Protein AF-A0A7C6FPA2-F1 (afdb_monomer_lite)

Structure (mmCIF, N/CA/C/O backbone):
data_AF-A0A7C6FPA2-F1
#
_entry.id   AF-A0A7C6FPA2-F1
#
loop_
_atom_site.group_PDB
_atom_site.id
_atom_site.type_symbol
_atom_site.label_atom_id
_atom_site.label_alt_id
_atom_site.label_comp_id
_atom_site.label_asym_id
_atom_site.label_entity_id
_atom_site.label_seq_id
_atom_site.pdbx_PDB_ins_code
_atom_site.Cartn_x
_atom_site.Cartn_y
_atom_site.Cartn_z
_atom_site.occupancy
_atom_site.B_iso_or_equiv
_atom_site.auth_seq_id
_atom_site.auth_comp_id
_atom_site.auth_asym_id
_atom_site.auth_atom_id
_atom_site.pdbx_PDB_model_num
ATOM 1 N N . GLU A 1 1 ? 16.994 -14.559 -13.526 1.00 67.81 1 GLU A N 1
ATOM 2 C CA . GLU A 1 1 ? 16.889 -13.304 -12.761 1.00 67.81 1 GLU A CA 1
ATOM 3 C C . GLU A 1 1 ? 15.439 -12.829 -12.777 1.00 67.81 1 GLU A C 1
ATOM 5 O O . GLU A 1 1 ? 14.861 -12.767 -13.852 1.00 67.81 1 GLU A O 1
ATOM 10 N N . ALA A 1 2 ? 14.824 -12.536 -11.627 1.00 75.44 2 ALA A N 1
ATOM 11 C CA . ALA A 1 2 ? 13.416 -12.112 -11.579 1.00 75.44 2 ALA A CA 1
ATOM 12 C C . ALA A 1 2 ? 13.175 -10.781 -12.326 1.00 75.44 2 ALA A C 1
ATOM 14 O O . ALA A 1 2 ? 12.199 -10.657 -13.061 1.00 75.44 2 ALA A O 1
ATOM 15 N N . HIS A 1 3 ? 14.108 -9.828 -12.217 1.00 81.75 3 HIS A N 1
ATOM 16 C CA . HIS A 1 3 ? 13.994 -8.510 -12.854 1.00 81.75 3 HIS A CA 1
ATOM 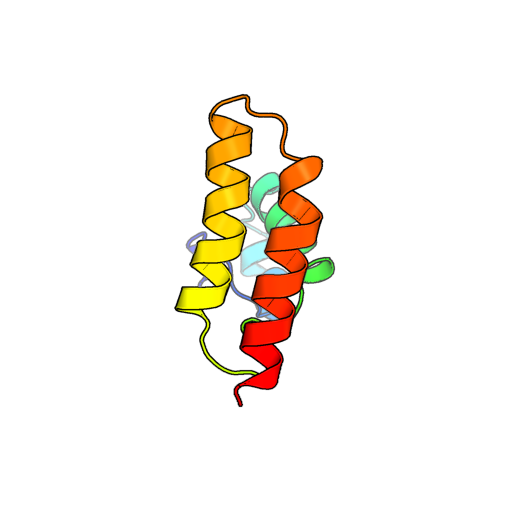17 C C . HIS A 1 3 ? 14.061 -8.556 -14.383 1.00 81.75 3 HIS A C 1
ATOM 19 O O . HIS A 1 3 ? 13.325 -7.819 -15.027 1.00 81.75 3 HIS A O 1
ATOM 25 N N . LEU A 1 4 ? 14.843 -9.475 -14.969 1.00 82.88 4 LEU A N 1
ATOM 26 C CA . LEU A 1 4 ? 14.848 -9.701 -16.425 1.00 82.88 4 LEU A CA 1
ATOM 27 C C . LEU A 1 4 ? 13.503 -10.244 -16.939 1.00 82.88 4 LEU A C 1
ATOM 29 O O . LEU A 1 4 ? 13.165 -10.073 -18.104 1.00 82.88 4 LEU A O 1
ATOM 33 N N . ALA A 1 5 ? 12.714 -10.878 -16.067 1.00 84.56 5 ALA A N 1
ATOM 34 C CA . ALA A 1 5 ? 11.349 -11.307 -16.362 1.00 84.56 5 ALA A CA 1
ATOM 35 C C . ALA A 1 5 ? 10.291 -10.242 -16.000 1.00 84.56 5 ALA A C 1
ATOM 37 O O . ALA A 1 5 ? 9.100 -10.550 -15.993 1.00 84.56 5 ALA A O 1
ATOM 38 N N . GLY A 1 6 ? 10.702 -9.016 -15.650 1.00 82.00 6 GLY A N 1
ATOM 39 C CA . GLY A 1 6 ? 9.798 -7.942 -15.223 1.00 82.00 6 GLY A CA 1
ATOM 40 C C . GLY A 1 6 ? 9.159 -8.173 -13.851 1.00 82.00 6 GLY A C 1
ATOM 41 O O . GLY A 1 6 ? 8.127 -7.584 -13.540 1.00 82.00 6 GLY A O 1
ATOM 42 N N . ILE A 1 7 ? 9.735 -9.051 -13.023 1.00 85.50 7 ILE A N 1
ATOM 43 C CA . ILE A 1 7 ? 9.225 -9.338 -11.681 1.00 85.50 7 ILE A CA 1
ATOM 44 C C . ILE A 1 7 ? 9.984 -8.459 -10.679 1.00 85.50 7 ILE A C 1
ATOM 46 O O . ILE A 1 7 ? 11.195 -8.646 -10.514 1.00 85.50 7 ILE A O 1
ATOM 50 N N . PRO A 1 8 ? 9.304 -7.532 -9.979 1.00 84.62 8 PRO A N 1
ATOM 51 C CA . PRO A 1 8 ? 9.940 -6.691 -8.976 1.00 84.62 8 PRO A CA 1
ATOM 52 C C . PRO A 1 8 ? 10.374 -7.553 -7.781 1.00 84.62 8 PRO A C 1
ATOM 54 O O . PRO A 1 8 ? 9.666 -8.464 -7.351 1.00 84.62 8 PRO A O 1
ATOM 57 N N . SER A 1 9 ? 11.562 -7.285 -7.245 1.00 84.19 9 SER A N 1
ATOM 58 C CA . SER A 1 9 ? 12.140 -8.024 -6.119 1.00 84.19 9 SER A CA 1
ATOM 59 C C . SER A 1 9 ? 13.007 -7.098 -5.262 1.00 84.19 9 SER A C 1
ATOM 61 O O . SER A 1 9 ? 13.723 -6.265 -5.826 1.00 84.19 9 SER A O 1
ATOM 63 N N . PRO A 1 10 ? 13.013 -7.271 -3.925 1.00 79.75 10 PRO A N 1
ATOM 64 C CA . PRO A 1 10 ? 13.731 -6.397 -2.992 1.00 79.75 10 PRO A CA 1
ATOM 65 C C . PRO A 1 10 ? 15.259 -6.581 -3.012 1.00 79.75 10 PRO A C 1
ATOM 67 O O . PRO A 1 10 ? 15.972 -6.012 -2.191 1.00 79.75 10 PRO A O 1
ATOM 70 N N . ARG A 1 11 ? 15.801 -7.425 -3.898 1.00 86.50 11 ARG A N 1
ATOM 71 C CA . ARG A 1 11 ? 17.244 -7.673 -3.980 1.00 86.50 11 ARG A CA 1
ATOM 72 C C . ARG A 1 11 ? 17.938 -6.563 -4.773 1.00 86.50 11 ARG A C 1
ATOM 74 O O . ARG A 1 11 ? 18.015 -6.651 -5.996 1.00 86.50 11 ARG A O 1
ATOM 81 N N . ASN A 1 12 ? 18.518 -5.593 -4.067 1.00 83.38 12 ASN A N 1
ATOM 82 C CA . ASN A 1 12 ? 19.260 -4.467 -4.659 1.00 83.38 12 ASN A CA 1
ATOM 83 C C . ASN A 1 12 ? 20.299 -4.903 -5.701 1.00 83.38 12 ASN A C 1
ATOM 85 O O . ASN A 1 12 ? 20.285 -4.414 -6.823 1.00 83.38 12 ASN A O 1
ATOM 89 N N . SER A 1 13 ? 21.119 -5.909 -5.384 1.00 87.25 13 SER A N 1
ATOM 90 C CA . SER A 1 13 ? 22.196 -6.357 -6.279 1.00 87.25 13 SER A CA 1
ATOM 91 C C . SER A 1 13 ? 21.732 -6.902 -7.633 1.00 87.25 13 SER A C 1
ATOM 93 O O . SER A 1 13 ? 22.540 -7.033 -8.547 1.00 87.25 13 SER A O 1
ATOM 95 N N . SER A 1 14 ? 20.451 -7.243 -7.792 1.00 87.06 14 SER A N 1
ATOM 96 C CA . SER A 1 14 ? 19.917 -7.659 -9.091 1.00 87.06 14 SER A CA 1
ATOM 97 C C . SER A 1 14 ? 19.561 -6.470 -9.991 1.00 87.06 14 SER A C 1
ATOM 99 O O . SER A 1 14 ? 19.750 -6.578 -11.202 1.00 87.06 14 SER A O 1
ATOM 101 N N . TRP A 1 15 ? 19.175 -5.328 -9.412 1.00 87.38 15 TRP A N 1
ATOM 102 C CA . TRP A 1 15 ? 18.953 -4.066 -10.133 1.00 87.38 15 TRP A CA 1
ATOM 103 C C . TRP A 1 15 ? 20.261 -3.425 -10.622 1.00 87.38 15 TRP A C 1
ATOM 105 O O . TRP A 1 15 ? 20.273 -2.719 -11.622 1.00 87.38 15 TRP A O 1
ATOM 115 N N . GLU A 1 16 ? 21.373 -3.700 -9.941 1.00 87.69 16 GLU A N 1
ATOM 116 C CA . GLU A 1 16 ? 22.709 -3.185 -10.285 1.00 87.69 16 GLU A CA 1
ATOM 117 C C . GLU A 1 16 ? 23.490 -4.113 -11.231 1.00 87.69 16 GLU A C 1
ATOM 119 O O . GLU A 1 16 ? 24.621 -3.816 -11.612 1.00 87.69 16 GLU A O 1
ATOM 124 N N . SER A 1 17 ? 22.920 -5.268 -11.588 1.00 90.12 17 SER A N 1
ATOM 125 C CA . SER A 1 17 ? 23.616 -6.252 -12.415 1.00 90.12 17 SER A CA 1
ATOM 126 C C . SER A 1 17 ? 23.825 -5.746 -13.844 1.00 90.12 17 SER A C 1
ATOM 128 O O . SER A 1 17 ? 22.930 -5.142 -14.434 1.00 90.12 17 SER A O 1
ATOM 130 N N . GLU A 1 18 ? 24.985 -6.054 -14.435 1.00 90.31 18 GLU A N 1
ATOM 131 C CA . GLU A 1 18 ? 25.293 -5.682 -15.825 1.00 90.31 18 GLU A CA 1
ATOM 132 C C . GLU A 1 18 ? 24.222 -6.179 -16.805 1.00 90.31 18 GLU A C 1
ATOM 134 O O . GLU A 1 18 ? 23.828 -5.447 -17.709 1.00 90.31 18 GLU A O 1
ATOM 139 N N . ALA A 1 19 ? 23.705 -7.395 -16.586 1.00 89.44 19 ALA A N 1
ATOM 140 C CA . ALA A 1 19 ? 22.650 -7.984 -17.407 1.00 89.44 19 ALA A CA 1
ATOM 141 C C . ALA A 1 19 ? 21.354 -7.158 -17.373 1.00 89.44 19 ALA A C 1
ATOM 143 O O . ALA A 1 19 ? 20.756 -6.908 -18.415 1.00 89.44 19 ALA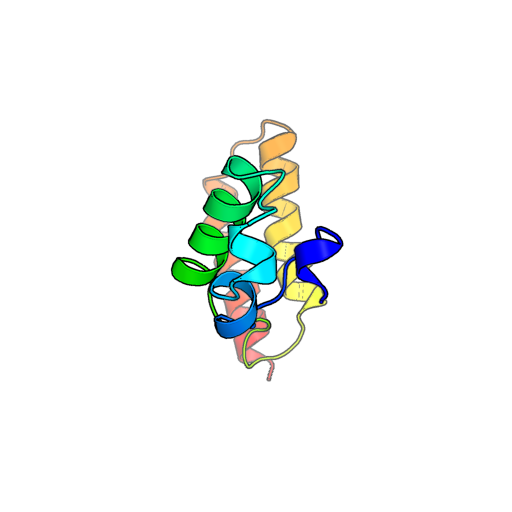 A O 1
ATOM 144 N N . PHE A 1 20 ? 20.933 -6.696 -16.192 1.00 89.31 20 PHE A N 1
ATOM 145 C CA . PHE A 1 20 ? 19.735 -5.868 -16.064 1.00 89.31 20 PHE A CA 1
ATOM 146 C C . PHE A 1 20 ? 19.944 -4.461 -16.632 1.00 89.31 20 PHE A C 1
ATOM 148 O O . PHE A 1 20 ? 19.081 -3.951 -17.343 1.00 89.31 20 PHE A O 1
ATOM 155 N N . LEU A 1 21 ? 21.098 -3.842 -16.369 1.00 87.88 21 LEU A N 1
ATOM 156 C CA . LEU A 1 21 ? 21.411 -2.500 -16.869 1.00 87.88 21 LEU A CA 1
ATOM 157 C C . LEU A 1 21 ? 21.523 -2.456 -18.400 1.00 87.88 21 LEU A C 1
ATOM 159 O O . LEU A 1 21 ? 21.160 -1.448 -19.005 1.00 87.88 21 LEU A O 1
ATOM 163 N N . ALA A 1 22 ? 21.987 -3.539 -19.029 1.00 88.56 22 ALA A N 1
ATOM 164 C CA . ALA A 1 22 ? 22.063 -3.652 -20.483 1.00 88.56 22 ALA A CA 1
ATOM 165 C C . ALA A 1 22 ? 20.681 -3.762 -21.155 1.00 88.56 22 ALA A C 1
ATOM 167 O O . ALA A 1 22 ? 20.515 -3.300 -22.284 1.00 88.56 22 ALA A O 1
ATOM 168 N N . GLU A 1 23 ? 19.696 -4.350 -20.470 1.00 82.25 23 GLU A N 1
ATOM 169 C CA . GLU A 1 23 ? 18.380 -4.698 -21.021 1.00 82.25 23 GLU A CA 1
ATOM 170 C C . GLU A 1 23 ? 17.214 -4.137 -20.190 1.00 82.25 23 GLU A C 1
ATOM 172 O O . GLU A 1 23 ? 16.152 -4.757 -20.103 1.00 82.25 23 GLU A O 1
ATOM 177 N N . ASN A 1 24 ? 17.372 -2.955 -19.580 1.00 83.56 24 ASN A N 1
ATOM 178 C CA . ASN A 1 24 ? 16.283 -2.282 -18.863 1.00 83.56 24 ASN A CA 1
ATOM 179 C C . ASN A 1 24 ? 15.196 -1.816 -19.850 1.00 83.56 24 ASN A C 1
ATOM 181 O O . ASN A 1 24 ? 15.128 -0.651 -20.240 1.00 83.56 24 ASN A O 1
ATOM 185 N N . ALA A 1 25 ? 14.351 -2.755 -20.274 1.00 84.81 25 ALA A N 1
ATOM 186 C CA . ALA A 1 25 ? 13.332 -2.567 -21.298 1.00 84.81 25 ALA A CA 1
ATOM 187 C C . ALA A 1 25 ? 12.23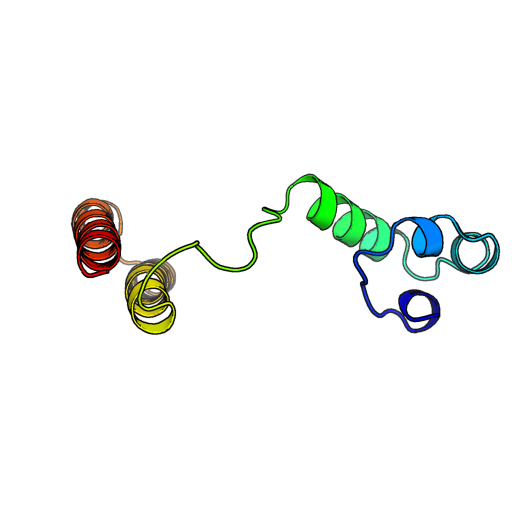1 -1.579 -20.877 1.00 84.81 25 ALA A C 1
ATOM 189 O O . ALA A 1 25 ? 11.524 -1.051 -21.735 1.00 84.81 25 ALA A O 1
ATOM 190 N N . TYR A 1 26 ? 12.092 -1.324 -19.571 1.00 88.75 26 TYR A N 1
ATOM 191 C CA . TYR A 1 26 ? 11.046 -0.486 -18.987 1.00 88.75 26 TYR A CA 1
ATOM 192 C C . TYR A 1 26 ? 11.633 0.454 -17.917 1.00 88.75 26 TYR A C 1
ATOM 194 O O . TYR A 1 26 ? 11.413 0.240 -16.723 1.00 88.75 26 TYR A O 1
ATOM 202 N N . PRO A 1 27 ? 12.382 1.500 -18.314 1.00 89.06 27 PRO A N 1
ATOM 203 C CA . PRO A 1 27 ? 13.080 2.376 -17.373 1.00 89.06 27 PRO A CA 1
ATOM 204 C C . PRO A 1 27 ? 12.142 3.084 -16.388 1.00 89.06 27 PRO A C 1
ATOM 206 O O . PRO A 1 27 ? 12.454 3.119 -15.202 1.00 89.06 27 PRO A O 1
ATOM 209 N N . ASP A 1 28 ? 10.967 3.537 -16.834 1.00 92.00 28 ASP A N 1
ATOM 210 C CA . ASP A 1 28 ? 9.975 4.195 -15.968 1.00 92.00 28 ASP A CA 1
ATOM 211 C C . ASP A 1 28 ? 9.431 3.244 -14.889 1.00 92.00 28 ASP A C 1
ATOM 213 O O . ASP A 1 28 ? 9.227 3.623 -13.736 1.00 92.00 28 ASP A O 1
ATOM 217 N N . TRP A 1 29 ? 9.209 1.975 -15.248 1.00 89.44 29 TRP A N 1
ATOM 218 C CA . TRP A 1 29 ? 8.779 0.950 -14.296 1.00 89.44 29 TRP A CA 1
ATOM 219 C C . TRP A 1 29 ? 9.883 0.639 -13.282 1.00 89.44 29 TRP A C 1
ATOM 221 O O . TRP A 1 29 ? 9.603 0.492 -12.091 1.00 89.44 29 TRP A O 1
ATOM 231 N N . THR A 1 30 ? 11.130 0.569 -13.745 1.00 89.94 30 THR A N 1
ATOM 232 C CA . THR A 1 30 ? 12.311 0.374 -12.898 1.00 89.94 30 THR A CA 1
ATOM 233 C C . THR A 1 30 ? 12.471 1.521 -11.902 1.00 89.94 30 THR A C 1
ATOM 235 O O . THR A 1 30 ? 12.667 1.272 -10.711 1.00 89.94 30 THR A O 1
ATOM 238 N N . GLU A 1 31 ? 12.321 2.766 -12.355 1.00 90.38 31 GLU A N 1
ATOM 239 C CA . GLU A 1 31 ? 12.357 3.957 -11.503 1.00 90.38 31 GLU A CA 1
ATOM 240 C C . GLU A 1 31 ? 11.235 3.921 -10.458 1.00 90.38 31 GLU A C 1
ATOM 242 O O . GLU A 1 31 ? 11.511 3.960 -9.259 1.00 90.38 31 GLU A O 1
ATOM 247 N N . ALA A 1 32 ? 9.980 3.747 -10.885 1.00 91.06 32 ALA A N 1
ATOM 248 C CA . ALA A 1 32 ? 8.832 3.695 -9.978 1.00 91.06 32 ALA A CA 1
ATOM 249 C C . ALA A 1 32 ? 8.952 2.562 -8.944 1.00 91.06 32 ALA A C 1
ATOM 251 O O . ALA A 1 32 ? 8.636 2.744 -7.765 1.00 91.06 32 ALA A O 1
ATOM 252 N N . THR A 1 33 ? 9.443 1.395 -9.369 1.00 89.75 33 THR A N 1
ATOM 253 C CA . THR A 1 33 ? 9.671 0.251 -8.480 1.00 89.75 33 THR A CA 1
ATOM 254 C C . THR A 1 33 ? 10.758 0.560 -7.455 1.00 89.75 33 THR A C 1
ATOM 256 O O . THR A 1 33 ? 10.568 0.292 -6.270 1.00 89.75 33 THR A O 1
ATOM 259 N N . THR A 1 34 ? 11.867 1.165 -7.878 1.00 88.62 34 THR A N 1
ATOM 260 C CA . THR A 1 34 ? 12.979 1.503 -6.979 1.00 88.62 34 THR A CA 1
ATOM 261 C C . THR A 1 34 ? 12.559 2.557 -5.955 1.00 88.62 34 THR A C 1
ATOM 263 O O . THR A 1 34 ? 12.765 2.351 -4.761 1.00 88.62 34 THR A O 1
ATOM 266 N N . ILE A 1 35 ? 11.847 3.606 -6.386 1.00 90.50 35 ILE A N 1
ATOM 267 C CA . ILE A 1 35 ? 11.259 4.612 -5.487 1.00 90.50 35 ILE A CA 1
ATOM 268 C C . ILE A 1 35 ? 10.353 3.942 -4.446 1.00 90.50 35 ILE A C 1
ATOM 270 O O . ILE A 1 35 ? 10.415 4.280 -3.265 1.00 90.50 35 ILE A O 1
ATOM 274 N N . SER A 1 36 ? 9.541 2.955 -4.848 1.00 88.81 36 SER A N 1
ATOM 275 C CA . SER A 1 36 ? 8.648 2.248 -3.918 1.00 88.81 36 SER A CA 1
ATOM 276 C C . SER A 1 36 ? 9.395 1.523 -2.791 1.00 88.81 36 SER A C 1
ATOM 278 O O . SER A 1 36 ? 8.868 1.416 -1.684 1.00 88.81 36 SER A O 1
ATOM 280 N N . TYR A 1 37 ? 10.627 1.063 -3.038 1.00 86.06 37 TYR A N 1
ATOM 281 C CA . TYR A 1 37 ? 11.468 0.442 -2.015 1.00 86.06 37 TYR A CA 1
ATOM 282 C C . TYR A 1 37 ? 12.098 1.463 -1.068 1.00 86.06 37 TYR A C 1
ATOM 284 O O . TYR A 1 37 ? 12.303 1.145 0.101 1.00 86.06 37 TYR A O 1
ATOM 292 N N . GLU A 1 38 ? 12.375 2.680 -1.540 1.00 85.88 38 GLU A N 1
ATOM 293 C CA . GLU A 1 38 ? 12.930 3.763 -0.720 1.00 85.88 38 GLU A CA 1
ATOM 294 C C . GLU A 1 38 ? 11.897 4.350 0.248 1.00 85.88 38 GLU A C 1
ATOM 296 O O . GLU A 1 38 ? 12.224 4.654 1.395 1.00 85.88 38 GLU A O 1
ATOM 301 N N . ILE A 1 39 ? 10.650 4.508 -0.206 1.00 88.69 39 ILE A N 1
ATOM 302 C CA . ILE A 1 39 ? 9.570 5.119 0.591 1.00 88.69 39 ILE A CA 1
ATOM 303 C C . ILE A 1 39 ? 8.693 4.088 1.308 1.00 88.69 39 ILE A C 1
ATOM 305 O O . ILE A 1 39 ? 7.874 4.447 2.157 1.00 88.69 39 ILE A O 1
ATOM 309 N N . GLY A 1 40 ? 8.817 2.814 0.936 1.00 84.38 40 GLY A N 1
ATOM 310 C CA . GLY A 1 40 ? 8.033 1.727 1.498 1.00 84.38 40 GLY A CA 1
ATOM 311 C C . GLY A 1 40 ? 8.363 1.490 2.969 1.00 84.38 40 GLY A C 1
ATOM 312 O O . GLY A 1 40 ? 9.513 1.572 3.397 1.00 84.38 40 GLY A O 1
ATOM 313 N N . ASN A 1 41 ? 7.349 1.143 3.761 1.00 81.38 41 ASN A N 1
ATOM 314 C CA . ASN A 1 41 ? 7.583 0.679 5.121 1.00 81.38 41 ASN A CA 1
ATOM 315 C C . ASN A 1 41 ? 8.063 -0.788 5.072 1.00 81.38 41 ASN A C 1
ATOM 317 O O . ASN A 1 41 ? 7.315 -1.640 4.585 1.00 81.38 41 ASN A O 1
ATOM 321 N N . PRO A 1 42 ? 9.269 -1.120 5.577 1.00 75.25 42 PRO A N 1
ATOM 322 C CA . PRO A 1 42 ? 9.771 -2.497 5.573 1.00 75.25 42 PRO A CA 1
ATOM 323 C C . PRO A 1 42 ? 8.968 -3.427 6.496 1.00 75.25 42 PRO A C 1
ATOM 325 O O . PRO A 1 42 ? 9.079 -4.651 6.405 1.00 75.25 42 PRO A O 1
ATOM 328 N N . VAL A 1 43 ? 8.145 -2.865 7.384 1.00 73.25 43 VAL A N 1
ATOM 329 C CA . VAL A 1 43 ? 7.191 -3.596 8.215 1.00 73.25 43 VAL A CA 1
ATOM 330 C C . VAL A 1 43 ? 5.988 -3.974 7.348 1.00 73.25 43 VAL A C 1
ATOM 332 O O . VAL A 1 43 ? 4.977 -3.279 7.314 1.00 73.25 43 VAL A O 1
ATOM 335 N N . TRP A 1 44 ? 6.116 -5.093 6.626 1.00 65.31 44 TRP A N 1
ATOM 336 C CA . TRP A 1 44 ? 5.058 -5.625 5.753 1.00 65.31 44 TRP A CA 1
ATOM 337 C C . TRP A 1 44 ? 3.741 -5.878 6.505 1.00 65.31 44 TRP A C 1
ATOM 339 O O . TRP A 1 44 ? 2.662 -5.653 5.963 1.00 65.31 44 TRP A O 1
ATOM 349 N N . ASN A 1 45 ? 3.833 -6.303 7.769 1.00 60.72 45 ASN A N 1
ATOM 350 C CA . ASN A 1 45 ? 2.695 -6.509 8.660 1.00 60.72 45 ASN A CA 1
ATOM 351 C C . ASN A 1 45 ? 2.965 -5.807 10.001 1.00 60.72 45 ASN A C 1
ATOM 353 O O . ASN A 1 45 ? 4.074 -5.965 10.518 1.00 60.72 45 ASN A O 1
ATOM 357 N N . PRO A 1 46 ? 1.988 -5.096 10.596 1.00 60.19 46 PRO A N 1
ATOM 358 C CA . PRO A 1 46 ? 2.114 -4.567 11.952 1.00 60.19 46 PRO A CA 1
ATOM 359 C C . PRO A 1 46 ? 2.485 -5.677 12.949 1.00 60.19 46 PRO A C 1
ATOM 361 O O . PRO A 1 46 ? 2.066 -6.822 12.757 1.00 60.19 46 PRO A O 1
ATOM 364 N N . PRO A 1 47 ? 3.216 -5.372 14.034 1.00 62.97 47 PRO A N 1
ATOM 365 C CA . PRO A 1 47 ? 3.607 -6.363 15.035 1.00 62.97 47 PRO A CA 1
ATOM 366 C C . PRO A 1 47 ? 2.454 -6.783 15.980 1.00 62.97 47 PRO A C 1
ATOM 368 O O . PRO A 1 47 ? 2.744 -7.130 17.120 1.00 62.97 47 PRO A O 1
ATOM 371 N N . VAL A 1 48 ? 1.177 -6.746 15.544 1.00 58.47 48 VAL A N 1
ATOM 372 C CA . VAL A 1 48 ? -0.019 -6.998 16.389 1.00 58.47 48 VAL A CA 1
ATOM 373 C C . VAL A 1 48 ? -1.306 -7.483 15.654 1.00 58.47 48 VAL A C 1
ATOM 375 O O . VAL A 1 48 ? -1.634 -7.036 14.551 1.00 58.47 48 VAL A O 1
ATOM 378 N N . VAL A 1 49 ? -2.029 -8.361 16.372 1.00 65.44 49 VAL A N 1
ATOM 379 C CA . VAL A 1 49 ? -3.444 -8.812 16.504 1.00 65.44 49 VAL A CA 1
ATOM 380 C C . VAL A 1 49 ? -4.173 -9.438 15.322 1.00 65.44 49 VAL A C 1
ATOM 382 O O . VAL A 1 49 ? -4.239 -10.660 15.188 1.00 65.44 49 VAL A O 1
ATOM 385 N N . ASN A 1 50 ? -4.848 -8.634 14.503 1.00 79.50 50 ASN A N 1
ATOM 386 C CA . ASN A 1 50 ? -5.916 -9.133 13.639 1.00 79.50 50 ASN A CA 1
ATOM 387 C C . ASN A 1 50 ? -5.964 -8.318 12.345 1.00 79.50 50 ASN A C 1
ATOM 389 O O . ASN A 1 50 ? -6.818 -7.455 12.140 1.00 79.50 50 ASN A O 1
ATOM 393 N N . VAL A 1 51 ? -4.996 -8.587 11.464 1.00 81.88 51 VAL A N 1
ATOM 394 C CA . VAL A 1 51 ? -4.818 -7.901 10.172 1.00 81.88 51 VAL A CA 1
ATOM 395 C C . VAL A 1 51 ? -6.118 -7.782 9.354 1.00 81.88 51 VAL A C 1
ATOM 397 O O . VAL A 1 51 ? -6.327 -6.713 8.780 1.00 81.88 51 VAL A O 1
ATOM 400 N N . PRO A 1 52 ? -7.006 -8.799 9.281 1.00 87.25 52 PRO A N 1
ATOM 401 C CA . PRO A 1 52 ? -8.280 -8.658 8.573 1.00 87.25 52 PRO A CA 1
ATOM 402 C C . PRO A 1 52 ? -9.167 -7.542 9.140 1.00 87.25 52 PRO A C 1
ATOM 404 O O . PRO A 1 52 ? -9.634 -6.699 8.385 1.00 87.25 52 PRO A O 1
ATOM 407 N N . GLU A 1 53 ? -9.316 -7.472 10.464 1.00 88.12 53 GLU A N 1
ATOM 408 C CA . GLU A 1 53 ? -10.177 -6.481 11.125 1.00 88.12 53 GLU A CA 1
ATOM 409 C C . GLU A 1 53 ? -9.648 -5.056 10.909 1.00 88.12 53 GLU A C 1
ATOM 411 O O . GLU A 1 53 ? -10.411 -4.138 10.620 1.00 88.12 53 GLU A O 1
ATOM 416 N N . ALA A 1 54 ? -8.325 -4.870 10.960 1.00 87.94 54 ALA A N 1
ATOM 417 C CA . ALA A 1 54 ? -7.707 -3.580 10.658 1.00 87.94 54 ALA A CA 1
ATOM 418 C C . ALA A 1 54 ? -7.916 -3.162 9.189 1.00 87.94 54 ALA A C 1
ATOM 420 O O . ALA A 1 54 ? -8.147 -1.984 8.906 1.00 87.94 54 ALA A O 1
ATOM 421 N N . ARG A 1 55 ? -7.864 -4.120 8.252 1.00 89.88 55 ARG A N 1
ATOM 422 C CA . ARG A 1 55 ? -8.129 -3.868 6.826 1.00 89.88 55 ARG A CA 1
ATOM 423 C C . ARG A 1 55 ? -9.578 -3.481 6.570 1.00 89.88 55 ARG A C 1
ATOM 425 O O . ARG A 1 55 ? -9.791 -2.585 5.762 1.00 89.88 55 ARG A O 1
ATOM 432 N N . ASP A 1 56 ? -10.534 -4.088 7.267 1.00 93.25 56 ASP A N 1
ATOM 433 C CA . ASP A 1 56 ? -11.950 -3.732 7.137 1.00 93.25 56 ASP A CA 1
ATOM 434 C C . ASP A 1 56 ? -12.193 -2.277 7.570 1.00 93.25 56 ASP A C 1
ATOM 436 O O . ASP A 1 56 ? -12.821 -1.517 6.841 1.00 93.25 56 ASP A O 1
ATOM 440 N N . VAL A 1 57 ? -11.606 -1.837 8.694 1.00 93.88 57 VAL A N 1
ATOM 441 C CA . VAL A 1 57 ? -11.733 -0.443 9.173 1.00 93.88 57 VAL A CA 1
ATOM 442 C C . VAL A 1 57 ? -11.219 0.569 8.143 1.00 93.88 57 VAL A C 1
ATOM 444 O O . VAL A 1 57 ? -11.863 1.587 7.897 1.00 93.88 57 VAL A O 1
ATOM 447 N N . VAL A 1 58 ? -10.052 0.308 7.545 1.00 93.38 58 VAL A N 1
ATOM 448 C CA . VAL A 1 58 ? -9.484 1.181 6.504 1.00 93.38 58 VAL A CA 1
ATOM 449 C C . VAL A 1 58 ? -10.300 1.088 5.211 1.00 93.38 58 VAL A C 1
ATOM 451 O O . VAL A 1 58 ? -10.529 2.101 4.550 1.00 93.38 58 VAL A O 1
ATOM 454 N N . GLY A 1 59 ? -10.765 -0.114 4.867 1.00 95.44 59 GLY A N 1
ATOM 455 C CA . GLY A 1 59 ? -11.606 -0.379 3.705 1.00 95.44 59 GLY A CA 1
ATOM 456 C C . GLY A 1 59 ? -12.912 0.410 3.736 1.00 95.44 59 GLY A C 1
ATOM 457 O O . GLY A 1 59 ? -13.253 1.020 2.726 1.00 95.44 59 GLY A O 1
ATOM 458 N N . ASP A 1 60 ? -13.580 0.478 4.891 1.00 96.25 60 ASP A N 1
ATOM 459 C CA . ASP A 1 60 ? -14.807 1.261 5.085 1.00 96.25 60 ASP A CA 1
ATOM 460 C C . ASP A 1 60 ? -14.601 2.730 4.667 1.00 96.25 60 ASP A C 1
ATOM 462 O O . ASP A 1 60 ? -15.369 3.271 3.873 1.00 96.25 60 ASP A O 1
ATOM 466 N N . ILE A 1 61 ? -13.511 3.360 5.129 1.00 97.88 61 ILE A N 1
ATOM 467 C CA . ILE A 1 61 ? -13.178 4.756 4.792 1.00 97.88 61 ILE A CA 1
ATOM 468 C C . ILE A 1 61 ? -12.917 4.924 3.291 1.00 97.88 61 ILE A C 1
ATOM 470 O O . ILE A 1 61 ? -13.398 5.883 2.686 1.00 97.88 61 ILE A O 1
ATOM 474 N N . ILE A 1 62 ? -12.174 3.997 2.678 1.00 97.38 62 ILE A N 1
ATOM 475 C CA . ILE A 1 62 ? -11.884 4.026 1.236 1.00 97.38 62 ILE A CA 1
ATOM 476 C C . ILE A 1 62 ? -13.181 3.910 0.425 1.00 97.38 62 ILE A C 1
ATOM 478 O O . ILE A 1 62 ? -13.365 4.650 -0.541 1.00 97.38 62 ILE A O 1
ATOM 482 N N . VAL A 1 63 ? -14.088 3.012 0.815 1.00 98.06 63 VAL A N 1
ATOM 483 C CA . VAL A 1 63 ? -15.378 2.821 0.136 1.00 98.06 63 VAL A CA 1
ATOM 484 C C . VAL A 1 63 ? -16.249 4.071 0.258 1.00 98.06 63 VAL A C 1
ATOM 486 O O . VAL A 1 63 ? -16.789 4.517 -0.757 1.00 98.06 63 VAL A O 1
ATOM 489 N N . SER A 1 64 ? -16.341 4.676 1.446 1.00 97.38 64 SER A N 1
ATOM 490 C CA . SER A 1 64 ? -17.045 5.950 1.650 1.00 97.38 64 SER A CA 1
ATOM 491 C C . SER A 1 64 ? -16.460 7.071 0.783 1.00 97.38 64 SER A C 1
ATOM 493 O O . SER A 1 64 ? -17.207 7.765 0.092 1.00 97.38 64 SER A O 1
ATOM 495 N N . ALA A 1 65 ? -15.128 7.194 0.720 1.00 97.75 65 ALA A N 1
ATOM 496 C CA . ALA A 1 65 ? -14.457 8.190 -0.120 1.00 97.75 65 ALA A CA 1
ATOM 497 C C . ALA A 1 65 ? -14.761 7.994 -1.615 1.00 97.75 65 ALA A C 1
ATOM 499 O O . ALA A 1 65 ? -15.112 8.946 -2.311 1.00 97.75 65 ALA A O 1
ATOM 500 N N . ILE A 1 66 ? -14.670 6.754 -2.114 1.00 98.00 66 ILE A N 1
ATOM 501 C CA . ILE A 1 66 ? -14.990 6.411 -3.511 1.00 98.00 66 ILE A CA 1
ATOM 502 C C . ILE A 1 66 ? -16.464 6.695 -3.823 1.00 98.00 66 ILE A C 1
ATOM 504 O O . ILE A 1 66 ? -16.792 7.103 -4.938 1.00 98.00 66 ILE A O 1
ATOM 508 N N . SER A 1 67 ? -17.345 6.514 -2.840 1.00 97.88 67 SER A N 1
ATOM 509 C CA . SER A 1 67 ? -18.784 6.770 -2.965 1.00 97.88 67 SER A CA 1
ATOM 510 C C . SER A 1 67 ? -19.147 8.261 -2.894 1.00 97.88 67 SER A C 1
ATOM 512 O O . SER A 1 67 ? -20.307 8.612 -3.101 1.00 97.88 67 SER A O 1
ATOM 514 N N . GLY A 1 68 ? -18.171 9.146 -2.656 1.00 97.75 68 GLY A N 1
ATOM 515 C CA . GLY A 1 68 ? -18.365 10.597 -2.594 1.00 97.75 68 GLY A CA 1
ATOM 516 C C . GLY A 1 68 ? -18.918 11.103 -1.259 1.00 97.75 68 GLY A C 1
ATOM 517 O O . GLY A 1 68 ? -19.477 12.198 -1.213 1.00 97.75 68 GLY A O 1
ATOM 518 N N . GLU A 1 69 ? -18.796 10.317 -0.189 1.00 97.62 69 GLU A N 1
ATOM 519 C CA . GLU A 1 69 ? -19.208 10.710 1.160 1.00 97.62 69 GLU A CA 1
ATOM 520 C C . GLU A 1 69 ? -18.179 11.640 1.824 1.00 97.62 69 GLU A C 1
ATOM 522 O O . GLU A 1 69 ? -16.996 11.643 1.476 1.00 97.62 69 GLU A O 1
ATOM 527 N N . ASP A 1 70 ? -18.624 12.420 2.815 1.00 96.88 70 ASP A N 1
ATOM 528 C CA . ASP A 1 70 ? -17.721 13.182 3.681 1.00 96.88 70 ASP A CA 1
ATOM 529 C C . ASP A 1 70 ? -17.060 12.239 4.694 1.00 96.88 70 ASP A C 1
ATOM 531 O O . ASP A 1 70 ? -17.712 11.710 5.597 1.00 96.88 70 ASP A O 1
ATOM 535 N N . ILE A 1 71 ? -15.759 12.014 4.521 1.00 97.31 71 ILE A N 1
ATOM 536 C CA . ILE A 1 71 ? -14.991 11.078 5.344 1.00 97.31 71 ILE A CA 1
ATOM 537 C C . ILE A 1 71 ? -14.394 11.717 6.597 1.00 97.31 71 ILE A C 1
ATOM 539 O O . ILE A 1 71 ? -14.045 10.984 7.521 1.00 97.31 71 ILE A O 1
ATOM 543 N N . GLU A 1 72 ? -14.292 13.047 6.672 1.00 97.25 72 GLU A N 1
ATOM 544 C CA . GLU A 1 72 ? -13.680 13.734 7.820 1.00 97.25 72 GLU A CA 1
ATOM 545 C C . GLU A 1 72 ? -14.339 13.341 9.159 1.00 97.25 72 GLU A C 1
ATOM 547 O O . GLU A 1 72 ? -13.624 13.023 10.115 1.00 97.25 72 GLU A O 1
ATOM 552 N N . PRO A 1 73 ? -15.681 13.225 9.255 1.00 96.31 73 PRO A N 1
ATOM 553 C CA . PRO A 1 73 ? -16.340 12.769 10.478 1.00 96.31 73 PRO A CA 1
ATOM 554 C C . PRO A 1 73 ? -16.096 11.288 10.808 1.00 96.31 73 PRO A C 1
ATOM 556 O O . PRO A 1 73 ? -16.259 10.883 11.961 1.00 96.31 73 PRO A O 1
ATOM 559 N N . LEU A 1 74 ? -15.736 10.466 9.817 1.00 94.12 74 LEU A N 1
ATOM 560 C CA . LEU A 1 74 ? -15.548 9.020 9.972 1.00 94.12 74 LEU A CA 1
ATOM 561 C C . LEU A 1 74 ? -14.156 8.677 10.523 1.00 94.12 74 LEU A C 1
ATOM 563 O O . LEU A 1 74 ? -13.996 7.679 11.234 1.00 94.12 74 LEU A O 1
ATOM 567 N N . ILE A 1 75 ? -13.157 9.523 10.248 1.00 95.81 75 ILE A N 1
ATOM 568 C CA . ILE A 1 75 ? -11.750 9.299 10.611 1.00 95.81 75 ILE A CA 1
ATOM 569 C C . ILE A 1 75 ? -11.550 9.075 12.122 1.00 95.81 75 ILE A C 1
ATOM 571 O O . ILE A 1 75 ? -10.905 8.084 12.478 1.00 95.81 75 ILE A O 1
ATOM 575 N N . PRO A 1 76 ? -12.108 9.891 13.043 1.00 96.94 76 PRO A N 1
ATOM 576 C CA . PRO A 1 76 ? -11.905 9.677 14.478 1.00 96.94 76 PRO A CA 1
ATOM 577 C C . PRO A 1 76 ? -12.422 8.315 14.960 1.00 96.94 76 PRO A C 1
ATOM 579 O O . PRO A 1 76 ? -11.781 7.658 15.781 1.00 96.94 76 PRO A O 1
ATOM 582 N N . SER A 1 77 ? -13.560 7.862 14.422 1.00 94.44 77 SER A N 1
ATOM 583 C CA . SER A 1 77 ? -14.130 6.552 14.750 1.00 94.44 77 SER A CA 1
ATOM 584 C C . SER A 1 77 ? -13.258 5.410 14.223 1.00 94.44 77 SER A C 1
ATOM 586 O O . SER A 1 77 ? -12.996 4.450 14.950 1.00 94.44 77 SER A O 1
ATOM 588 N N . ALA A 1 78 ? -12.751 5.532 12.993 1.00 94.62 78 ALA A N 1
ATOM 589 C CA . ALA A 1 78 ? -11.833 4.559 12.409 1.00 94.62 78 ALA A CA 1
ATOM 590 C C . ALA A 1 78 ? -10.528 4.444 13.215 1.00 94.62 78 ALA A C 1
ATOM 592 O O . ALA A 1 78 ? -10.109 3.333 13.538 1.00 94.62 78 ALA A O 1
ATOM 593 N N . ILE A 1 79 ? -9.934 5.568 13.631 1.00 93.94 79 ILE A N 1
ATOM 594 C CA . ILE A 1 79 ? -8.744 5.574 14.499 1.00 93.94 79 ILE A CA 1
ATOM 595 C C . ILE A 1 79 ? -9.039 4.858 15.820 1.00 93.94 79 ILE A C 1
ATOM 597 O O . ILE A 1 79 ? -8.271 3.991 16.232 1.00 93.94 79 ILE A O 1
ATOM 601 N N . GLN A 1 80 ? -10.172 5.158 16.463 1.00 92.94 80 GLN A N 1
ATOM 602 C CA . GLN A 1 80 ? -10.544 4.504 17.718 1.00 92.94 80 GLN A CA 1
ATOM 603 C C . GLN A 1 80 ? -10.712 2.985 17.551 1.00 92.94 80 GLN A C 1
ATOM 605 O O . GLN A 1 80 ? -10.284 2.224 18.422 1.00 92.94 80 GLN A O 1
ATOM 610 N N . ARG A 1 81 ? -11.304 2.529 16.437 1.00 91.50 81 ARG A N 1
ATOM 611 C CA . ARG A 1 81 ? -11.422 1.098 16.102 1.00 91.50 81 ARG A CA 1
ATOM 612 C C . ARG A 1 81 ? -10.040 0.458 15.936 1.00 91.50 81 ARG A C 1
ATOM 614 O O . ARG A 1 81 ? -9.805 -0.586 16.533 1.00 91.50 81 ARG A O 1
ATOM 621 N N . LEU A 1 82 ? -9.119 1.100 15.214 1.00 89.19 82 LEU A N 1
ATOM 622 C CA . LEU A 1 82 ? -7.750 0.603 15.009 1.00 89.19 82 LEU A CA 1
ATOM 623 C C . LEU A 1 82 ? -6.962 0.483 16.322 1.00 89.19 82 LEU A C 1
ATOM 625 O O . LEU A 1 82 ? -6.390 -0.570 16.590 1.00 89.19 82 LEU A O 1
ATOM 629 N N . VAL A 1 83 ? -7.004 1.506 17.180 1.00 88.00 83 VAL A N 1
ATOM 630 C CA . VAL A 1 83 ? -6.366 1.471 18.513 1.00 88.00 83 VAL A CA 1
ATOM 631 C C . VAL A 1 83 ? -6.966 0.365 19.387 1.00 88.00 83 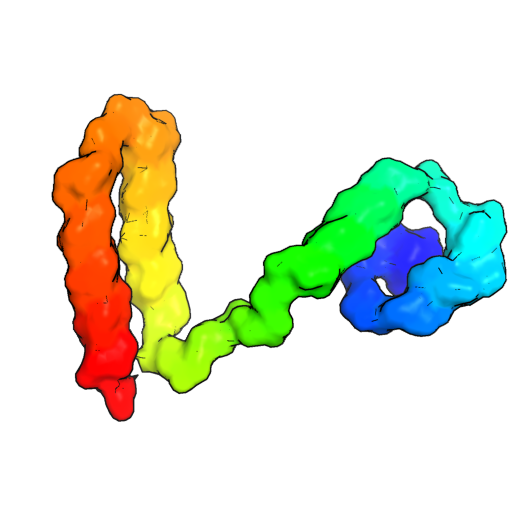VAL A C 1
ATOM 633 O O . VAL A 1 83 ? -6.265 -0.301 20.143 1.00 88.00 83 VAL A O 1
ATOM 636 N N . SER A 1 84 ? -8.275 0.130 19.273 1.00 85.44 84 SER A N 1
ATOM 637 C CA . SER A 1 84 ? -8.944 -0.930 20.034 1.00 85.44 84 SER A CA 1
ATOM 638 C C . SER A 1 84 ? -8.562 -2.330 19.551 1.00 85.44 84 SER A C 1
ATOM 640 O O . SER A 1 84 ? -8.635 -3.266 20.339 1.00 85.44 84 SER A O 1
ATOM 642 N N . ILE A 1 85 ? -8.177 -2.492 18.281 1.00 83.88 85 ILE A N 1
ATOM 643 C CA . ILE A 1 85 ? -7.644 -3.757 17.758 1.00 83.88 85 ILE A CA 1
ATOM 644 C C . ILE A 1 85 ? -6.262 -4.014 18.358 1.00 83.88 85 ILE A C 1
ATOM 646 O O . ILE A 1 85 ? -6.037 -5.109 18.852 1.00 83.88 85 ILE A O 1
ATOM 650 N N . GLU A 1 86 ? -5.386 -3.006 18.393 1.00 71.25 86 GLU A N 1
ATOM 651 C CA . GLU A 1 86 ? -4.051 -3.093 19.010 1.00 71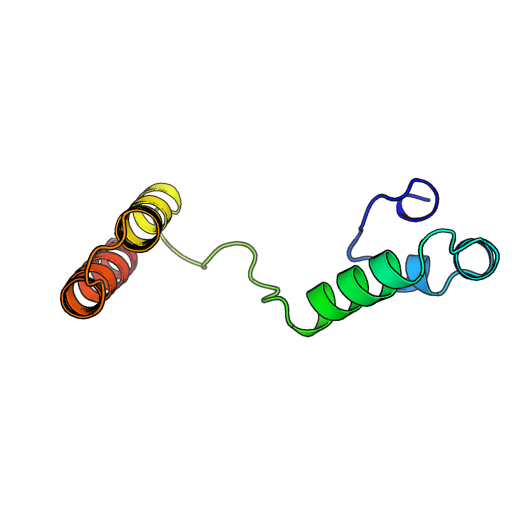.25 86 GLU A CA 1
ATOM 652 C C . GLU A 1 86 ? -4.107 -3.479 20.497 1.00 71.25 86 GLU A C 1
ATOM 654 O O . GLU A 1 86 ? -3.329 -4.312 20.945 1.00 71.25 86 GLU A O 1
ATOM 659 N N . ALA A 1 87 ? -5.060 -2.932 21.257 1.00 65.31 87 ALA A N 1
ATOM 660 C CA . ALA A 1 87 ? -5.193 -3.182 22.696 1.00 65.31 87 ALA A CA 1
ATOM 661 C C . ALA A 1 87 ? -5.786 -4.560 23.074 1.00 65.31 87 ALA A C 1
ATOM 663 O O . ALA A 1 87 ? -6.013 -4.814 24.260 1.00 65.31 87 ALA A O 1
ATOM 664 N N . ARG A 1 88 ? -6.125 -5.411 22.093 1.00 62.91 88 ARG A N 1
ATOM 665 C CA . ARG A 1 88 ? -6.754 -6.733 22.297 1.00 62.91 88 ARG A CA 1
ATOM 666 C C . ARG A 1 88 ? -5.779 -7.914 22.190 1.00 62.91 88 ARG A C 1
ATOM 668 O O . ARG A 1 88 ? -6.231 -9.038 22.410 1.00 62.91 88 ARG A O 1
ATOM 675 N N . ASP A 1 89 ? -4.506 -7.657 21.895 1.00 54.28 89 ASP A N 1
ATOM 676 C CA . ASP A 1 89 ? -3.387 -8.607 22.049 1.00 54.28 89 ASP A CA 1
ATOM 677 C C . ASP A 1 89 ? -2.658 -8.428 23.384 1.00 54.28 89 ASP A C 1
ATOM 679 O O . ASP A 1 89 ? -2.095 -9.435 23.873 1.00 54.28 89 ASP A O 1
#

pLDDT: mean 86.06, std 10.33, range [54.28, 98.06]

Sequence (89 aa):
EAHLAGIPSPRNSSWESEAFLAENAYPDWTEATTISYEIGNPVWNPPVVNVPEARDVVGDIIVSAISGEDIEPLIPSAIQRLVSIEARD

Foldseek 3Di:
DCVVVVHQDPDPVVCVDPVCVVCVVDVVSSVVSVVCNVPPDPCPDPPDADVVQLCVLVVVLVVCVVVVHDSPVVVVVSVVSNVVRRVPD

Secondary structure (DSSP, 8-state):
-TGGGT---S-HHHHT-HHHHHT-S-HHHHHHHH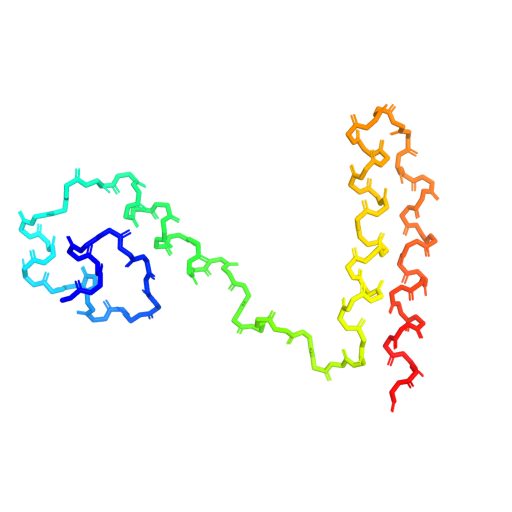HHHHHS-S-SS-SSS-HHHHHHHHHHHHHHHHTT---TTTHHHHHHHHHHHHTT-

Radius of gyration: 19.15 Å; chains: 1; bounding box: 44×27×44 Å